Protein AF-A0A4V2QZ93-F1 (afdb_monomer_lite)

Secondary structure (DSSP, 8-state):
-PPPP-GGGGTTSEEEEEETTTTEEEEEEHHHHHHHH-S--HHHHHHHHHHHTT----TTS-GGGS--EEESS-HHHHTT--PPPPPPGGGSBGGGS-TTEEEEEE-TTT--EEEE-HHHHHHHH-TT-BHHHHHHH-B-TTS-B--EEEEEE---

Foldseek 3Di:
DPDFDWLVLLAVDKWWKAFPVVRDIDIDGSVVLCVPPNGDGPVQCLQVVCVVVVHPQHPPHDPVSHTRMDTPDDPCVSVVNDDPDPPPQQQDFLLNDDPQKWKWWADPPPRDIDTDDSVVVCVVPNRRDGNNNVQQPDADPVGDGGTDMDIDGPDD

Radius of gyration: 22.82 Å; chains: 1; bounding box: 48×34×59 Å

Sequence (156 aa):
MRMAYYPSDLIGHEIRYSCSKCQRSGSMQAADVLARYGNKPMPELRYDFAREFGCHRGHDAPFNDKCQISYDSSAEEMLGITPPAPKPDHERTLGELAQYEALFALCPQCNRRKPIDRWEIQRKIGKAATLGHVAGLMRCKCGHKGARLMVRHLSR

pLDDT: mean 82.44, std 9.27, range [36.75, 92.19]

Structure (mmCIF, N/CA/C/O backbone):
data_AF-A0A4V2QZ93-F1
#
_entry.id   AF-A0A4V2QZ93-F1
#
loop_
_atom_site.group_PDB
_atom_site.id
_atom_site.type_symbol
_atom_site.label_atom_id
_atom_site.label_alt_id
_atom_site.label_comp_id
_atom_site.label_asym_id
_atom_site.label_entity_id
_atom_site.label_seq_id
_atom_site.pdbx_PDB_ins_code
_atom_site.Cartn_x
_atom_site.Cartn_y
_atom_site.Cartn_z
_atom_site.occupancy
_atom_site.B_iso_or_equiv
_atom_site.auth_seq_id
_atom_site.auth_comp_id
_atom_site.auth_asym_id
_atom_site.auth_atom_id
_atom_site.pdbx_PDB_model_num
ATOM 1 N N . MET A 1 1 ? -5.345 3.949 -7.863 1.00 36.75 1 MET A N 1
ATOM 2 C CA . MET A 1 1 ? -4.453 3.369 -8.890 1.00 36.75 1 MET A CA 1
ATOM 3 C C . MET A 1 1 ? -3.035 3.767 -8.521 1.00 36.75 1 MET A C 1
ATOM 5 O O . MET A 1 1 ? -2.829 4.950 -8.296 1.00 36.75 1 MET A O 1
ATOM 9 N N . ARG A 1 2 ? -2.099 2.821 -8.355 1.00 51.59 2 ARG A N 1
ATOM 10 C CA . ARG A 1 2 ? -0.673 3.178 -8.237 1.00 51.59 2 ARG A CA 1
ATOM 11 C C . ARG A 1 2 ? -0.221 3.669 -9.612 1.00 51.59 2 ARG A C 1
ATOM 13 O O . ARG A 1 2 ? -0.546 3.010 -10.598 1.00 51.59 2 ARG A O 1
ATOM 20 N N . MET A 1 3 ? 0.425 4.828 -9.674 1.00 62.00 3 MET A N 1
ATOM 21 C CA . MET A 1 3 ? 0.967 5.351 -10.927 1.00 62.00 3 MET A CA 1
ATOM 22 C C . MET A 1 3 ? 2.048 4.388 -11.428 1.00 62.00 3 MET A C 1
ATOM 24 O O . MET A 1 3 ? 2.853 3.891 -10.642 1.00 62.00 3 MET A O 1
ATOM 28 N N . ALA A 1 4 ? 2.007 4.055 -12.716 1.00 76.38 4 ALA A N 1
ATOM 29 C CA . ALA A 1 4 ? 3.099 3.340 -13.358 1.00 76.38 4 ALA A CA 1
ATOM 30 C C . ALA A 1 4 ? 4.130 4.383 -13.791 1.00 76.38 4 ALA A C 1
ATOM 32 O O . ALA A 1 4 ? 3.775 5.314 -14.509 1.00 76.38 4 ALA A O 1
ATOM 33 N N . TYR A 1 5 ? 5.365 4.227 -13.326 1.00 84.50 5 TYR A N 1
ATOM 34 C CA . TYR A 1 5 ? 6.492 5.080 -13.695 1.00 84.50 5 TYR A CA 1
ATOM 35 C C . TYR A 1 5 ? 7.287 4.443 -14.827 1.00 84.50 5 TYR A C 1
ATOM 37 O O . TYR A 1 5 ? 7.354 3.211 -14.917 1.00 84.50 5 TYR A O 1
ATOM 45 N N . TYR A 1 6 ? 7.904 5.279 -15.654 1.00 89.06 6 TYR A N 1
ATOM 46 C CA . TYR A 1 6 ? 8.655 4.879 -16.836 1.00 89.06 6 TYR A CA 1
ATOM 47 C C . TYR A 1 6 ? 10.095 5.416 -16.788 1.00 89.06 6 TYR A C 1
ATOM 49 O O . TYR A 1 6 ? 10.349 6.435 -16.144 1.00 89.06 6 TYR A O 1
ATOM 57 N N . PRO A 1 7 ? 11.056 4.791 -17.495 1.00 87.88 7 PRO A N 1
ATOM 58 C CA . PRO A 1 7 ? 12.412 5.325 -17.630 1.00 87.88 7 PRO A CA 1
ATOM 59 C C . PRO A 1 7 ? 12.458 6.763 -18.152 1.00 87.88 7 PRO A C 1
ATOM 61 O O . PRO A 1 7 ? 13.313 7.531 -17.720 1.00 87.88 7 PRO A O 1
ATOM 64 N N . SER A 1 8 ? 11.529 7.151 -19.037 1.00 88.69 8 SER A N 1
ATOM 65 C CA . SER A 1 8 ? 11.407 8.534 -19.518 1.00 88.69 8 SER A CA 1
ATOM 66 C C . SER A 1 8 ? 11.143 9.547 -18.406 1.00 88.69 8 SER A C 1
ATOM 68 O O . SER A 1 8 ? 11.569 10.692 -18.521 1.00 88.69 8 SER A O 1
ATOM 70 N N . ASP A 1 9 ? 10.456 9.134 -17.340 1.00 86.94 9 ASP A N 1
ATOM 71 C CA . ASP A 1 9 ? 10.134 10.011 -16.212 1.00 86.94 9 ASP A CA 1
ATOM 72 C C . ASP A 1 9 ? 11.357 10.218 -15.314 1.00 86.94 9 ASP A C 1
ATOM 74 O O . ASP A 1 9 ? 11.460 11.225 -14.628 1.00 86.94 9 ASP A O 1
ATOM 78 N N . LEU A 1 10 ? 12.299 9.272 -15.338 1.00 85.25 10 LEU A N 1
ATOM 79 C CA . LEU A 1 10 ? 13.460 9.214 -14.451 1.00 85.25 10 LEU A CA 1
ATOM 80 C C . LEU A 1 10 ? 14.758 9.674 -15.134 1.00 85.25 10 LEU A C 1
ATOM 82 O O . LEU A 1 10 ? 15.845 9.427 -14.611 1.00 85.25 10 LEU A O 1
ATOM 86 N N . ILE A 1 11 ? 14.684 10.322 -16.300 1.00 88.38 11 ILE A N 1
ATOM 87 C CA . ILE A 1 11 ? 15.870 10.810 -17.019 1.00 88.38 11 ILE A CA 1
ATOM 88 C C . ILE A 1 11 ? 16.687 11.748 -16.122 1.00 88.38 11 ILE A C 1
ATOM 90 O O . ILE A 1 11 ? 16.166 12.695 -15.544 1.00 88.38 11 ILE A O 1
ATOM 94 N N . GLY A 1 12 ? 17.990 11.470 -16.019 1.00 84.81 12 GLY A N 1
ATOM 95 C CA . GLY A 1 12 ? 18.904 12.151 -15.096 1.00 84.81 12 GLY A CA 1
ATOM 96 C C . GLY A 1 12 ? 19.136 11.404 -13.779 1.00 84.81 12 GLY A C 1
ATOM 97 O O . GLY A 1 12 ? 20.086 11.728 -13.071 1.00 84.81 12 GLY A O 1
ATOM 98 N N . HIS A 1 13 ? 18.348 10.366 -13.485 1.00 87.38 13 HIS A N 1
ATOM 99 C CA . HIS A 1 13 ? 18.500 9.539 -12.291 1.00 87.38 13 HIS A CA 1
ATOM 100 C C . HIS A 1 13 ? 19.106 8.158 -12.595 1.00 87.38 13 HIS A C 1
ATOM 102 O O . HIS A 1 13 ? 18.956 7.600 -13.688 1.00 87.38 13 HIS A O 1
ATOM 108 N N . GLU A 1 14 ? 19.784 7.597 -11.591 1.00 90.25 14 GLU A N 1
ATOM 109 C CA . GLU A 1 14 ? 20.333 6.239 -11.615 1.00 90.25 14 GLU A CA 1
ATOM 110 C C . GLU A 1 14 ? 19.302 5.244 -11.074 1.00 90.25 14 GLU A C 1
ATOM 112 O O . GLU A 1 14 ? 18.914 5.313 -9.910 1.00 90.25 14 GLU A O 1
ATOM 117 N N . ILE A 1 15 ? 18.883 4.281 -11.891 1.00 89.62 15 ILE A N 1
ATOM 118 C CA . ILE A 1 15 ? 17.981 3.206 -11.481 1.00 89.62 15 ILE A CA 1
ATOM 119 C C . ILE A 1 15 ? 18.810 2.087 -10.856 1.00 89.62 15 ILE A C 1
ATOM 121 O O . ILE A 1 15 ? 19.530 1.374 -11.554 1.00 89.62 15 ILE A O 1
ATOM 125 N N . ARG A 1 16 ? 18.673 1.908 -9.541 1.00 89.81 16 ARG A N 1
ATOM 126 C CA . ARG A 1 16 ? 19.288 0.807 -8.791 1.00 89.81 16 ARG A CA 1
ATOM 127 C C . ARG A 1 16 ? 18.277 -0.286 -8.513 1.00 89.81 16 ARG A C 1
ATOM 129 O O . ARG A 1 16 ? 17.141 -0.008 -8.121 1.00 89.81 16 ARG A O 1
ATOM 136 N N . TYR A 1 17 ? 18.686 -1.525 -8.733 1.00 89.56 17 TYR A N 1
ATOM 137 C CA . TYR A 1 17 ? 17.819 -2.677 -8.576 1.00 89.56 17 TYR A CA 1
ATOM 138 C C . TYR A 1 17 ? 18.571 -3.876 -8.012 1.00 89.56 17 TYR A C 1
ATOM 140 O O . TYR A 1 17 ? 19.749 -4.103 -8.287 1.00 89.56 17 TYR A O 1
ATOM 148 N N . SER A 1 18 ? 17.859 -4.679 -7.234 1.00 89.25 18 SER A N 1
ATOM 149 C CA . SER A 1 18 ? 18.394 -5.823 -6.508 1.00 89.25 18 SER A CA 1
ATOM 150 C C . SER A 1 18 ? 17.387 -6.969 -6.508 1.00 89.25 18 SER A C 1
ATOM 152 O O . SER A 1 18 ? 16.180 -6.760 -6.459 1.00 89.25 18 SER A O 1
ATOM 154 N N . CYS A 1 19 ? 17.859 -8.210 -6.610 1.00 86.44 19 CYS A N 1
ATOM 155 C CA . CYS A 1 19 ? 17.015 -9.402 -6.590 1.00 86.44 19 CYS A CA 1
ATOM 156 C C . CYS A 1 19 ? 17.247 -10.197 -5.308 1.00 86.44 19 CYS A C 1
ATOM 158 O O . CYS A 1 19 ? 18.316 -10.784 -5.135 1.00 86.44 19 CYS A O 1
ATOM 160 N N . SER A 1 20 ? 16.225 -10.317 -4.461 1.00 84.19 20 SER A N 1
ATOM 161 C CA . SER A 1 20 ? 16.296 -11.096 -3.215 1.00 84.19 20 SER A CA 1
ATOM 162 C C . SER A 1 20 ? 16.581 -12.587 -3.447 1.00 84.19 20 SER A C 1
ATOM 164 O O . SER A 1 20 ? 17.279 -13.219 -2.658 1.00 84.19 20 SER A O 1
ATOM 166 N N . LYS A 1 21 ? 16.074 -13.164 -4.547 1.00 82.19 21 LYS A N 1
ATOM 167 C CA . LYS A 1 21 ? 16.257 -14.591 -4.866 1.00 82.19 21 LYS A CA 1
ATOM 168 C C . LYS A 1 21 ? 17.612 -14.920 -5.480 1.00 82.19 21 LYS A C 1
ATOM 170 O O . LYS A 1 21 ? 18.128 -16.008 -5.256 1.00 82.19 21 LYS A O 1
ATOM 175 N N . CYS A 1 22 ? 18.131 -14.039 -6.331 1.00 81.25 22 CYS A N 1
ATOM 176 C CA . CYS A 1 22 ? 19.380 -14.285 -7.054 1.00 81.25 22 CYS A CA 1
ATOM 177 C C . CYS A 1 22 ? 20.589 -13.640 -6.369 1.00 81.25 22 CYS A C 1
ATOM 179 O O . CYS A 1 22 ? 21.704 -13.891 -6.807 1.00 81.25 22 CYS A O 1
ATOM 181 N N . GLN A 1 23 ? 20.363 -12.807 -5.342 1.00 83.25 23 GLN A N 1
ATOM 182 C CA . GLN A 1 23 ? 21.386 -12.023 -4.637 1.00 83.25 23 GLN A CA 1
ATOM 183 C C . GLN A 1 23 ? 22.285 -11.221 -5.587 1.00 83.25 23 GLN A C 1
ATOM 185 O O . GLN A 1 23 ? 23.480 -11.062 -5.367 1.00 83.25 23 GLN A O 1
ATOM 190 N N . ARG A 1 24 ? 21.692 -10.727 -6.676 1.00 84.88 24 ARG A N 1
ATOM 191 C CA . ARG A 1 24 ? 22.359 -9.877 -7.663 1.00 84.88 24 ARG A CA 1
ATOM 192 C C . ARG A 1 24 ? 21.765 -8.486 -7.608 1.00 84.88 24 ARG A C 1
ATOM 194 O O . ARG A 1 24 ? 20.555 -8.343 -7.429 1.00 84.88 24 ARG A O 1
ATOM 201 N N . SER A 1 25 ? 22.615 -7.495 -7.799 1.00 88.94 25 SER A N 1
ATOM 202 C CA . SER A 1 25 ? 22.253 -6.088 -7.873 1.00 88.94 25 SER A CA 1
ATOM 203 C C . SER A 1 25 ? 22.926 -5.445 -9.073 1.00 88.94 25 SER A C 1
ATOM 205 O O . SER A 1 25 ? 23.956 -5.922 -9.551 1.00 88.94 25 SER A O 1
ATOM 207 N N . GLY A 1 26 ? 22.330 -4.370 -9.563 1.00 89.38 26 GLY A N 1
ATOM 208 C CA . GLY A 1 26 ? 22.850 -3.583 -10.666 1.00 89.38 26 GLY A CA 1
ATOM 209 C C . GLY A 1 26 ? 22.357 -2.151 -10.570 1.00 89.38 26 GLY A C 1
ATOM 210 O O . GLY A 1 26 ? 21.402 -1.846 -9.849 1.00 89.38 26 GLY A O 1
ATOM 211 N N . SER A 1 27 ? 23.021 -1.275 -11.305 1.00 90.62 27 SER A N 1
ATOM 212 C CA . SER A 1 27 ? 22.578 0.095 -11.491 1.00 90.62 27 SER A CA 1
ATOM 213 C C . SER A 1 27 ? 22.757 0.503 -12.945 1.00 90.62 27 SER A C 1
ATOM 215 O O . SER A 1 27 ? 23.632 -0.008 -13.648 1.00 90.62 27 SER A O 1
ATOM 217 N N . MET A 1 28 ? 21.868 1.365 -13.427 1.00 90.44 28 MET A N 1
ATOM 218 C CA . MET A 1 28 ? 21.924 1.886 -14.788 1.00 90.44 28 MET A CA 1
ATOM 219 C C . MET A 1 28 ? 21.258 3.257 -14.845 1.00 90.44 28 MET A C 1
ATOM 221 O O . MET A 1 28 ? 20.236 3.478 -14.195 1.00 90.44 28 MET A O 1
ATOM 225 N N . GLN A 1 29 ? 21.797 4.175 -15.647 1.00 91.94 29 GLN A N 1
ATOM 226 C CA . GLN A 1 29 ? 21.146 5.463 -15.874 1.00 91.94 29 GLN A CA 1
ATOM 227 C C . GLN A 1 29 ? 19.810 5.257 -16.588 1.00 91.94 29 GLN A C 1
ATOM 229 O O . GLN A 1 29 ? 19.714 4.464 -17.525 1.00 91.94 29 GLN A O 1
ATOM 234 N N . ALA A 1 30 ? 18.778 6.006 -16.197 1.00 90.19 30 ALA A N 1
ATOM 235 C CA . ALA A 1 30 ? 17.456 5.885 -16.813 1.00 90.19 30 ALA A CA 1
ATOM 236 C C . ALA A 1 30 ? 17.475 6.117 -18.336 1.00 90.19 30 ALA A C 1
ATOM 238 O O . ALA A 1 30 ? 16.732 5.464 -19.068 1.00 90.19 30 ALA A O 1
ATOM 239 N N . ALA A 1 31 ? 18.369 6.985 -18.825 1.00 91.31 31 ALA A N 1
ATOM 240 C CA . ALA A 1 31 ? 18.574 7.208 -20.256 1.00 91.31 31 ALA A CA 1
ATOM 241 C C . ALA A 1 31 ? 19.080 5.948 -20.981 1.00 91.31 31 ALA A C 1
ATOM 243 O O . ALA A 1 31 ? 18.596 5.626 -22.065 1.00 91.31 31 ALA A O 1
ATOM 244 N N . ASP A 1 32 ? 19.990 5.196 -20.358 1.00 92.19 32 ASP A N 1
ATOM 245 C CA . ASP A 1 32 ? 20.503 3.942 -20.912 1.00 92.19 32 ASP A CA 1
ATOM 246 C C . ASP A 1 32 ? 19.442 2.840 -20.860 1.00 92.19 32 ASP A C 1
ATOM 248 O O . ASP A 1 32 ? 19.296 2.075 -21.813 1.00 92.19 32 ASP A O 1
ATOM 252 N N . VAL A 1 33 ? 18.655 2.785 -19.778 1.00 90.88 33 VAL A N 1
ATOM 253 C CA . VAL A 1 33 ? 17.518 1.860 -19.662 1.00 90.88 33 VAL A CA 1
ATOM 254 C C . VAL A 1 33 ? 16.502 2.129 -20.771 1.00 90.88 33 VAL A C 1
ATOM 256 O O . VAL A 1 33 ? 16.069 1.192 -21.442 1.00 90.88 33 VAL A O 1
ATOM 259 N N . LEU A 1 34 ? 16.169 3.400 -21.009 1.00 91.69 34 LEU A N 1
ATOM 260 C CA . LEU A 1 34 ? 15.265 3.814 -22.078 1.00 91.69 34 LEU A CA 1
ATOM 261 C C . LEU A 1 34 ? 15.810 3.427 -23.459 1.00 91.69 34 LEU A C 1
ATOM 263 O O . LEU A 1 34 ? 15.068 2.881 -24.274 1.00 91.69 34 LEU A O 1
ATOM 267 N N . ALA A 1 35 ? 17.097 3.670 -23.716 1.00 91.50 35 ALA A N 1
ATOM 268 C CA . ALA A 1 35 ? 17.727 3.347 -24.994 1.00 91.50 35 ALA A CA 1
ATOM 269 C C . ALA A 1 35 ? 17.806 1.832 -25.254 1.00 91.50 35 ALA A C 1
ATOM 271 O O . ALA A 1 35 ? 17.609 1.392 -26.385 1.00 91.50 35 ALA A O 1
ATOM 272 N N . ARG A 1 36 ? 18.083 1.026 -24.220 1.00 91.88 36 ARG A N 1
ATOM 273 C CA . ARG A 1 36 ? 18.259 -0.432 -24.346 1.00 91.88 36 ARG A CA 1
ATOM 274 C C . ARG A 1 36 ? 16.946 -1.205 -24.351 1.00 91.88 36 ARG A C 1
ATOM 276 O O . ARG A 1 36 ? 16.803 -2.157 -25.114 1.00 91.88 36 ARG A O 1
ATOM 283 N N . TYR A 1 37 ? 16.012 -0.834 -23.479 1.00 89.50 37 TYR A N 1
ATOM 284 C CA . TYR A 1 37 ? 14.816 -1.630 -23.189 1.00 89.50 37 TYR A CA 1
ATOM 285 C C . TYR A 1 37 ? 13.509 -0.940 -23.602 1.00 89.50 37 TYR A C 1
ATOM 287 O O . TYR A 1 37 ? 12.445 -1.566 -23.563 1.00 89.50 37 TYR A O 1
ATOM 295 N N . GLY A 1 38 ? 13.581 0.314 -24.052 1.00 90.62 38 GLY A N 1
ATOM 296 C CA . GLY A 1 38 ? 12.427 1.120 -24.428 1.00 90.62 38 GLY A CA 1
ATOM 297 C C . GLY A 1 38 ? 11.681 1.688 -23.221 1.00 90.62 38 GLY A C 1
ATOM 298 O O . GLY A 1 38 ? 12.054 1.489 -22.064 1.00 90.62 38 GLY A O 1
ATOM 299 N N . ASN A 1 39 ? 10.591 2.406 -23.493 1.00 89.88 39 ASN A N 1
ATOM 300 C CA . ASN A 1 39 ? 9.815 3.088 -22.457 1.00 89.88 39 ASN A CA 1
ATOM 301 C C . ASN A 1 39 ? 8.745 2.180 -21.834 1.00 89.88 39 ASN A C 1
ATOM 303 O O . ASN A 1 39 ? 7.550 2.468 -21.891 1.00 89.88 39 ASN A O 1
ATOM 307 N N . LYS A 1 40 ? 9.168 1.038 -21.292 1.00 89.31 40 LYS A N 1
ATOM 308 C CA . LYS A 1 40 ? 8.278 0.103 -20.592 1.00 89.31 40 LYS A CA 1
ATOM 309 C C . LYS A 1 40 ? 8.023 0.574 -19.158 1.00 89.31 40 LYS A C 1
ATOM 311 O O . LYS A 1 40 ? 8.890 1.232 -18.580 1.00 89.31 40 LYS A O 1
ATOM 316 N N . PRO A 1 41 ? 6.881 0.222 -18.546 1.00 88.62 41 PRO A N 1
ATOM 317 C CA . PRO A 1 41 ? 6.651 0.548 -17.147 1.00 88.62 41 PRO A CA 1
ATOM 318 C C . PRO A 1 41 ? 7.678 -0.179 -16.266 1.00 88.62 41 PRO A C 1
ATOM 320 O O . PRO A 1 41 ? 7.990 -1.352 -16.485 1.00 88.62 41 PRO A O 1
ATOM 323 N N . MET A 1 42 ? 8.179 0.504 -15.236 1.00 86.19 42 MET A N 1
ATOM 324 C CA . MET A 1 42 ? 9.210 -0.008 -14.324 1.00 86.19 42 MET A CA 1
ATOM 325 C C . MET A 1 42 ? 8.928 -1.440 -13.818 1.00 86.19 42 MET A C 1
ATOM 327 O O . MET A 1 42 ? 9.813 -2.283 -13.923 1.00 86.19 42 MET A O 1
ATOM 331 N N . PRO A 1 43 ? 7.705 -1.817 -13.381 1.00 85.50 43 PRO A N 1
ATOM 332 C CA . PRO A 1 43 ? 7.416 -3.193 -12.964 1.00 85.50 43 PRO A CA 1
ATOM 333 C C . PRO A 1 43 ? 7.669 -4.285 -14.017 1.00 85.50 43 PRO A C 1
ATOM 335 O O . PRO A 1 43 ? 7.862 -5.441 -13.640 1.00 85.50 43 PRO A O 1
ATOM 338 N N . GLU A 1 44 ? 7.648 -3.960 -15.311 1.00 86.81 44 GLU A N 1
ATOM 339 C CA . GLU A 1 44 ? 7.930 -4.908 -16.397 1.00 86.81 44 GLU A CA 1
ATOM 340 C C . GLU A 1 44 ? 9.430 -5.022 -16.691 1.00 86.81 44 GLU A C 1
ATOM 342 O O . GLU A 1 44 ? 9.920 -6.125 -16.946 1.00 86.81 44 GLU A O 1
ATOM 347 N N . LEU A 1 45 ? 10.184 -3.924 -16.556 1.00 88.38 45 LEU A N 1
ATOM 348 C CA . LEU A 1 45 ? 11.636 -3.889 -16.794 1.00 88.38 45 LEU A CA 1
ATOM 349 C C . LEU A 1 45 ? 12.423 -4.843 -15.895 1.00 88.38 45 LEU A C 1
ATOM 351 O O . LEU A 1 45 ? 13.500 -5.307 -16.264 1.00 88.38 45 LEU A O 1
ATOM 355 N N . ARG A 1 46 ? 11.864 -5.220 -14.741 1.00 86.88 46 ARG A N 1
ATOM 356 C CA . ARG A 1 46 ? 12.445 -6.234 -13.853 1.00 86.88 46 ARG A CA 1
ATOM 357 C C . ARG A 1 46 ? 12.769 -7.552 -14.567 1.00 86.88 46 ARG A C 1
ATOM 359 O O . ARG A 1 46 ? 13.669 -8.261 -14.134 1.00 86.88 46 ARG A O 1
ATOM 366 N N . TYR A 1 47 ? 12.034 -7.916 -15.620 1.00 87.19 47 TYR A N 1
ATOM 367 C CA . TYR A 1 47 ? 12.297 -9.140 -16.378 1.00 87.19 47 TYR A CA 1
ATOM 368 C C . TYR A 1 47 ? 13.441 -8.964 -17.377 1.00 87.19 47 TYR A C 1
ATOM 370 O O . TYR A 1 47 ? 14.227 -9.891 -17.559 1.00 87.19 47 TYR A O 1
ATOM 378 N N . ASP A 1 48 ? 13.572 -7.779 -17.973 1.00 88.81 48 ASP A N 1
ATOM 379 C CA . ASP A 1 48 ? 14.695 -7.444 -18.846 1.00 88.81 48 ASP A CA 1
ATOM 380 C C . ASP A 1 48 ? 16.006 -7.411 -18.036 1.00 88.81 48 ASP A C 1
ATOM 382 O O . ASP A 1 48 ? 16.966 -8.098 -18.386 1.00 88.81 48 ASP A O 1
ATOM 386 N N . PHE A 1 49 ? 16.002 -6.767 -16.862 1.00 88.12 49 PHE A N 1
ATOM 387 C CA . PHE A 1 49 ? 17.133 -6.793 -15.923 1.00 88.12 49 PHE A CA 1
ATOM 388 C C . PHE A 1 49 ? 17.449 -8.203 -15.407 1.00 88.12 49 PHE A C 1
ATOM 390 O O . PHE A 1 49 ? 18.611 -8.584 -15.263 1.00 88.12 49 PHE A O 1
ATOM 397 N N . ALA A 1 50 ? 16.425 -9.024 -15.153 1.00 85.31 50 ALA A N 1
ATOM 398 C CA . ALA A 1 50 ? 16.631 -10.415 -14.757 1.00 85.31 50 ALA A CA 1
ATOM 399 C C . ALA A 1 50 ? 17.400 -11.197 -15.835 1.00 85.31 50 ALA A C 1
ATOM 401 O O . ALA A 1 50 ? 18.295 -11.974 -15.498 1.00 85.31 50 ALA A O 1
ATOM 402 N N . ARG A 1 51 ? 17.084 -10.975 -17.118 1.00 84.00 51 ARG A N 1
ATOM 403 C CA . ARG A 1 51 ? 17.763 -11.635 -18.242 1.00 84.00 51 ARG A CA 1
ATOM 404 C C . ARG A 1 51 ? 19.229 -11.231 -18.358 1.00 84.00 51 ARG A C 1
ATOM 406 O O . ARG A 1 51 ? 20.041 -12.096 -18.665 1.00 84.00 51 ARG A O 1
ATOM 413 N N . GLU A 1 52 ? 19.574 -9.980 -18.063 1.00 82.44 52 GLU A N 1
ATOM 414 C CA . GLU A 1 52 ? 20.967 -9.503 -18.048 1.00 82.44 52 GLU A CA 1
ATOM 415 C C . GLU A 1 52 ? 21.813 -10.264 -17.013 1.00 82.44 52 GLU A C 1
ATOM 417 O O . GLU A 1 52 ? 22.953 -10.645 -17.267 1.00 82.44 52 GLU A O 1
ATOM 422 N N . PHE A 1 53 ? 21.209 -10.628 -15.882 1.00 79.75 53 PHE A N 1
ATOM 423 C CA . PHE A 1 53 ? 21.833 -11.504 -14.893 1.00 79.75 53 PHE A CA 1
ATOM 424 C C . PHE A 1 53 ? 21.777 -13.005 -15.231 1.00 79.75 53 PHE A C 1
ATOM 426 O O . PHE A 1 53 ? 22.189 -13.826 -14.410 1.00 79.75 53 PHE A O 1
ATOM 433 N N . GLY A 1 54 ? 21.246 -13.402 -16.387 1.00 76.94 54 GLY A N 1
ATOM 434 C CA . GLY A 1 54 ? 21.040 -14.811 -16.733 1.00 76.94 54 GLY A CA 1
ATOM 435 C C . GLY A 1 54 ? 19.948 -15.494 -15.900 1.00 76.94 54 GLY A C 1
ATOM 436 O O . GLY A 1 54 ? 19.936 -16.713 -15.759 1.00 76.94 54 GLY A O 1
ATOM 437 N N . CYS A 1 55 ? 19.029 -14.730 -15.306 1.00 81.00 55 CYS A N 1
ATOM 438 C CA . CYS A 1 55 ? 17.905 -15.287 -14.568 1.00 81.00 55 CYS A CA 1
ATOM 439 C C . CYS A 1 55 ? 16.787 -15.694 -15.538 1.00 81.00 55 CYS A C 1
ATOM 441 O O . CYS A 1 55 ? 16.206 -14.859 -16.227 1.00 81.00 55 CYS A O 1
ATOM 443 N N . HIS A 1 56 ? 16.428 -16.978 -15.538 1.00 72.00 56 HIS A N 1
ATOM 444 C CA . HIS A 1 56 ? 15.352 -17.522 -16.378 1.00 72.00 56 HIS A CA 1
ATOM 445 C C . HIS A 1 56 ? 13.939 -17.302 -15.802 1.00 72.00 56 HIS A C 1
ATOM 447 O O . HIS A 1 56 ? 12.951 -17.734 -16.391 1.00 72.00 56 HIS A O 1
ATOM 453 N N . ARG A 1 57 ? 13.819 -16.632 -14.646 1.00 74.25 57 ARG A N 1
ATOM 454 C CA . ARG A 1 57 ? 12.543 -16.369 -13.957 1.00 74.25 57 ARG A CA 1
ATOM 455 C C . ARG A 1 57 ? 11.790 -15.206 -14.611 1.00 74.25 57 ARG A C 1
ATOM 457 O O . ARG A 1 57 ? 11.709 -14.110 -14.060 1.00 74.25 57 ARG A O 1
ATOM 464 N N . GLY A 1 58 ? 11.289 -15.451 -15.815 1.00 70.94 58 GLY A N 1
ATOM 465 C CA . GLY A 1 58 ? 10.587 -14.476 -16.645 1.00 70.94 58 GLY A CA 1
ATOM 466 C C . GLY A 1 58 ? 9.118 -14.260 -16.273 1.00 70.94 58 GLY A C 1
ATOM 467 O O . GLY A 1 58 ? 8.643 -14.649 -15.203 1.00 70.94 58 GLY A O 1
ATOM 468 N N . HIS A 1 59 ? 8.397 -13.629 -17.198 1.00 70.25 59 HIS A N 1
ATOM 469 C CA . HIS A 1 59 ? 6.964 -13.355 -17.097 1.00 70.25 59 HIS A CA 1
ATOM 470 C C . HIS A 1 59 ? 6.129 -14.635 -16.902 1.00 70.25 59 HIS A C 1
ATOM 472 O O . HIS A 1 59 ? 5.205 -14.653 -16.080 1.00 70.25 59 HIS A O 1
ATOM 478 N N . ASP A 1 60 ? 6.534 -15.710 -17.584 1.00 74.38 60 ASP A N 1
ATOM 479 C CA . ASP A 1 60 ? 5.808 -16.983 -17.663 1.00 74.38 60 ASP A CA 1
ATOM 480 C C . ASP A 1 60 ? 6.185 -17.975 -16.552 1.00 74.38 60 ASP A C 1
ATOM 482 O O . ASP A 1 60 ? 5.662 -19.087 -16.494 1.00 74.38 60 ASP A O 1
ATOM 486 N N . ALA A 1 61 ? 7.082 -17.583 -15.641 1.00 74.62 61 ALA A N 1
ATOM 487 C CA . ALA A 1 61 ? 7.415 -18.407 -14.489 1.00 74.62 61 ALA A CA 1
ATOM 488 C C . ALA A 1 61 ? 6.189 -18.576 -13.561 1.00 74.62 61 ALA A C 1
ATOM 490 O O . ALA A 1 61 ? 5.390 -17.635 -13.416 1.00 74.62 61 ALA A O 1
ATOM 491 N N . PRO A 1 62 ? 6.053 -19.734 -12.876 1.00 77.81 62 PRO A N 1
ATOM 492 C CA . PRO A 1 62 ? 5.037 -19.935 -11.846 1.00 77.81 62 PRO A CA 1
ATOM 493 C C . PRO A 1 62 ? 5.030 -18.782 -10.844 1.00 77.81 62 PRO A C 1
ATOM 495 O O . PRO A 1 62 ? 6.075 -18.199 -10.566 1.00 77.81 62 PRO A O 1
ATOM 498 N N . PHE A 1 63 ? 3.871 -18.455 -10.265 1.00 73.62 63 PHE A N 1
ATOM 499 C CA . PHE A 1 63 ? 3.717 -17.272 -9.404 1.00 73.62 63 PHE A CA 1
ATOM 500 C C . PHE A 1 63 ? 4.793 -17.174 -8.306 1.00 73.62 63 PHE A C 1
ATOM 502 O O . PHE A 1 63 ? 5.392 -16.115 -8.119 1.00 73.62 63 PHE A O 1
ATOM 509 N N . ASN A 1 64 ? 5.099 -18.298 -7.652 1.00 75.25 64 ASN A N 1
ATOM 510 C CA . ASN A 1 64 ? 6.114 -18.384 -6.599 1.00 75.25 64 ASN A CA 1
ATOM 511 C C . ASN A 1 64 ? 7.555 -18.259 -7.116 1.00 75.25 64 ASN A C 1
ATOM 513 O O . ASN A 1 64 ? 8.453 -17.953 -6.333 1.00 75.25 64 ASN A O 1
ATOM 517 N N . ASP A 1 65 ? 7.779 -18.459 -8.412 1.00 78.94 65 ASP A N 1
ATOM 518 C CA . ASP A 1 65 ? 9.080 -18.441 -9.082 1.00 78.94 65 ASP A CA 1
ATOM 519 C C . ASP A 1 65 ? 9.286 -17.253 -10.014 1.00 78.94 65 ASP A C 1
ATOM 521 O O . ASP A 1 65 ? 10.284 -17.202 -10.728 1.00 78.94 65 ASP A O 1
ATOM 525 N N . LYS A 1 66 ? 8.413 -16.246 -9.959 1.00 81.19 66 LYS A N 1
ATOM 526 C CA . LYS A 1 66 ? 8.644 -14.977 -10.651 1.00 81.19 66 LYS A CA 1
ATOM 527 C C . LYS A 1 66 ? 9.877 -14.259 -10.099 1.00 81.19 66 LYS A C 1
ATOM 529 O O . LYS A 1 66 ? 10.227 -14.385 -8.921 1.00 81.19 66 LYS A O 1
ATOM 534 N N . CYS A 1 67 ? 10.534 -13.484 -10.963 1.00 81.94 67 CYS A N 1
ATOM 535 C CA . CYS A 1 67 ? 11.621 -12.601 -10.559 1.00 81.94 67 CYS A CA 1
ATOM 536 C C . CYS A 1 67 ? 11.175 -11.668 -9.419 1.00 81.94 67 CYS A C 1
ATOM 538 O O . CYS A 1 67 ? 10.124 -11.030 -9.502 1.00 81.94 67 CYS A O 1
ATOM 540 N N . GLN A 1 68 ? 12.001 -11.582 -8.374 1.00 84.50 68 GLN A N 1
ATOM 541 C CA . GLN A 1 68 ? 11.810 -10.696 -7.223 1.00 84.50 68 GLN A CA 1
ATOM 542 C C . GLN A 1 68 ? 12.817 -9.540 -7.249 1.00 84.50 68 GLN A C 1
ATOM 544 O O . GLN A 1 68 ? 13.395 -9.195 -6.223 1.00 84.50 68 GLN A O 1
ATOM 549 N N . ILE A 1 69 ? 13.067 -8.978 -8.435 1.00 87.12 69 ILE A N 1
ATOM 550 C CA . ILE A 1 69 ? 13.792 -7.713 -8.529 1.00 87.12 69 ILE A CA 1
ATOM 551 C C . ILE A 1 69 ? 12.938 -6.611 -7.896 1.00 87.12 69 ILE A C 1
ATOM 553 O O . ILE A 1 69 ? 11.769 -6.430 -8.251 1.00 87.12 69 ILE A O 1
ATOM 557 N N . SER A 1 70 ? 13.553 -5.906 -6.958 1.00 86.62 70 SER A N 1
ATOM 558 C CA . SER A 1 70 ? 13.099 -4.676 -6.327 1.00 86.62 70 SER A CA 1
ATOM 559 C C . SER A 1 70 ? 13.992 -3.519 -6.758 1.00 86.62 70 SER A C 1
ATOM 561 O O . SER A 1 70 ? 15.163 -3.719 -7.075 1.00 86.62 70 SER A O 1
ATOM 563 N N . TYR A 1 71 ? 13.432 -2.314 -6.755 1.00 87.81 71 TYR A N 1
ATOM 564 C CA . TYR A 1 71 ? 14.185 -1.074 -6.916 1.00 87.81 71 TYR A CA 1
ATOM 565 C C . TYR A 1 71 ? 14.571 -0.555 -5.536 1.00 87.81 71 TYR A C 1
ATOM 567 O O . TYR A 1 71 ? 13.757 -0.640 -4.615 1.00 87.81 71 TYR A O 1
ATOM 575 N N . ASP A 1 72 ? 15.793 -0.047 -5.396 1.00 82.00 72 ASP A N 1
ATOM 576 C CA . ASP A 1 72 ? 16.298 0.399 -4.091 1.00 82.00 72 ASP A CA 1
ATOM 577 C C . ASP A 1 72 ? 15.595 1.682 -3.614 1.00 82.00 72 ASP A C 1
ATOM 579 O O . ASP A 1 72 ? 15.425 1.880 -2.414 1.00 82.00 72 ASP A O 1
ATOM 583 N N . SER A 1 73 ? 15.122 2.506 -4.554 1.00 77.81 73 SER A N 1
ATOM 584 C CA . SER A 1 73 ? 14.304 3.693 -4.295 1.00 77.81 73 SER A CA 1
ATOM 585 C C . SER A 1 73 ? 13.011 3.631 -5.101 1.00 77.81 73 SER A C 1
ATOM 587 O O . SER A 1 73 ? 12.972 3.105 -6.218 1.00 77.81 73 SER A O 1
ATOM 589 N N . SER A 1 74 ? 11.938 4.178 -4.531 1.00 74.12 74 SER A N 1
ATOM 590 C CA . SER A 1 74 ? 10.691 4.376 -5.278 1.00 74.12 74 SER A CA 1
ATOM 591 C C . SER A 1 74 ? 10.868 5.477 -6.327 1.00 74.12 74 SER A C 1
ATOM 593 O O . SER A 1 74 ? 11.667 6.393 -6.138 1.00 74.12 74 SER A O 1
ATOM 595 N N . ALA A 1 75 ? 10.126 5.416 -7.432 1.00 75.69 75 ALA A N 1
ATOM 596 C CA . ALA A 1 75 ? 10.182 6.473 -8.441 1.00 75.69 75 ALA A CA 1
ATOM 597 C C . ALA A 1 75 ? 9.725 7.821 -7.856 1.00 75.69 75 ALA A C 1
ATOM 599 O O . ALA A 1 75 ? 10.280 8.860 -8.192 1.00 75.69 75 ALA A O 1
ATOM 600 N N . GLU A 1 76 ? 8.775 7.794 -6.920 1.00 75.38 76 GLU A N 1
ATOM 601 C CA . GLU A 1 76 ? 8.366 8.941 -6.115 1.00 75.38 76 GLU A CA 1
ATOM 602 C C . GLU A 1 76 ? 9.554 9.583 -5.390 1.00 75.38 76 GLU A C 1
ATOM 604 O O . GLU A 1 76 ? 9.768 10.786 -5.498 1.00 75.38 76 GLU A O 1
ATOM 609 N N . GLU A 1 77 ? 10.363 8.779 -4.703 1.00 76.56 77 GLU A N 1
ATOM 610 C CA . GLU A 1 77 ? 11.551 9.243 -3.984 1.00 76.56 77 GLU A CA 1
ATOM 611 C C . GLU A 1 77 ? 12.612 9.815 -4.931 1.00 76.56 77 GLU A C 1
ATOM 613 O O . GLU A 1 77 ? 13.159 10.882 -4.661 1.00 76.56 77 GLU A O 1
ATOM 618 N N . MET A 1 78 ? 12.853 9.159 -6.072 1.00 75.94 78 MET A N 1
ATOM 619 C CA . MET A 1 78 ? 13.794 9.644 -7.090 1.00 75.94 78 MET A CA 1
ATOM 620 C C . MET A 1 78 ? 13.372 11.009 -7.645 1.00 75.94 78 MET A C 1
ATOM 622 O O . MET A 1 78 ? 14.214 11.878 -7.848 1.00 75.94 78 MET A O 1
ATOM 626 N N . LEU A 1 79 ? 12.067 11.211 -7.831 1.00 80.19 79 LEU A N 1
ATOM 627 C CA . LEU A 1 79 ? 11.476 12.456 -8.322 1.00 80.19 79 LEU A CA 1
ATOM 628 C C . LEU A 1 79 ? 11.273 13.515 -7.227 1.00 80.19 79 LEU A C 1
ATOM 630 O O . LEU A 1 79 ? 10.722 14.581 -7.504 1.00 80.19 79 LEU A O 1
ATOM 634 N N . GLY A 1 80 ? 11.668 13.240 -5.980 1.00 77.12 80 GLY A N 1
ATOM 635 C CA . GLY A 1 80 ? 11.439 14.146 -4.851 1.00 77.12 80 GLY A CA 1
ATOM 636 C C . GLY A 1 80 ? 9.958 14.327 -4.491 1.00 77.12 80 GLY A C 1
ATOM 637 O O . GLY A 1 80 ? 9.593 15.289 -3.814 1.00 77.12 80 GLY A O 1
ATOM 638 N N . ILE A 1 81 ? 9.089 13.417 -4.935 1.00 76.88 81 ILE A N 1
ATOM 639 C CA . ILE A 1 81 ? 7.683 13.368 -4.546 1.00 76.88 81 ILE A CA 1
ATOM 640 C C . ILE A 1 81 ? 7.628 12.740 -3.158 1.00 76.88 81 ILE A C 1
ATOM 642 O O . ILE A 1 81 ? 7.636 11.522 -3.005 1.00 76.88 81 ILE A O 1
ATOM 646 N N . THR A 1 82 ? 7.549 13.572 -2.126 1.00 62.91 82 THR A N 1
ATOM 647 C CA . THR A 1 82 ? 7.292 13.096 -0.767 1.00 62.91 82 THR A CA 1
ATOM 648 C C . THR A 1 82 ? 5.814 12.708 -0.664 1.00 62.91 82 THR A C 1
ATOM 650 O O . THR A 1 82 ? 4.965 13.608 -0.659 1.00 62.91 82 THR A O 1
ATOM 653 N N . PRO A 1 83 ? 5.445 11.410 -0.587 1.00 62.97 83 PRO A N 1
ATOM 654 C CA . PRO A 1 83 ? 4.067 11.059 -0.283 1.00 62.97 83 PRO A CA 1
ATOM 655 C C . PRO A 1 83 ? 3.707 11.680 1.073 1.00 62.97 83 PRO A C 1
ATOM 657 O O . PRO A 1 83 ? 4.532 11.643 1.994 1.00 62.97 83 PRO A O 1
ATOM 660 N N . PRO A 1 84 ? 2.508 12.272 1.228 1.00 61.03 84 PRO A N 1
ATOM 661 C CA . PRO A 1 84 ? 2.097 12.794 2.521 1.00 61.03 84 PRO A CA 1
ATOM 662 C C . PRO A 1 84 ? 2.201 11.662 3.541 1.00 61.03 84 PRO A C 1
ATOM 664 O O . PRO A 1 84 ? 1.739 10.546 3.277 1.00 61.03 84 PRO A O 1
ATOM 667 N N . ALA A 1 85 ? 2.837 11.942 4.681 1.00 64.44 85 ALA A N 1
ATOM 668 C CA . ALA A 1 85 ? 2.953 10.962 5.749 1.00 64.44 85 ALA A CA 1
ATOM 669 C C . ALA A 1 85 ? 1.555 10.386 6.039 1.00 64.44 85 ALA A C 1
ATOM 671 O O . ALA A 1 85 ? 0.585 11.155 6.096 1.00 64.44 85 ALA A O 1
ATOM 672 N N . PRO A 1 86 ? 1.412 9.054 6.167 1.00 65.12 86 PRO A N 1
ATOM 673 C CA . PRO A 1 86 ? 0.117 8.466 6.461 1.00 65.12 86 PRO A CA 1
ATOM 674 C C . PRO A 1 86 ? -0.422 9.117 7.734 1.00 65.12 86 PRO A C 1
ATOM 676 O O . PRO A 1 86 ? 0.256 9.121 8.764 1.00 65.12 86 PRO A O 1
ATOM 679 N N . LYS A 1 87 ? -1.625 9.701 7.643 1.00 68.62 87 LYS A N 1
ATOM 680 C CA . LYS A 1 87 ? -2.279 10.320 8.799 1.00 68.62 87 LYS A CA 1
ATOM 681 C C . LYS A 1 87 ? -2.302 9.303 9.940 1.00 68.62 87 LYS A C 1
ATOM 683 O O . LYS A 1 87 ? -2.637 8.137 9.694 1.00 68.62 87 LYS A O 1
ATOM 688 N N . PRO A 1 88 ? -1.979 9.708 11.174 1.00 71.19 88 PRO A N 1
ATOM 689 C CA . PRO A 1 88 ? -2.071 8.799 12.299 1.00 71.19 88 PRO A CA 1
ATOM 690 C C . PRO A 1 88 ? -3.521 8.314 12.442 1.00 71.19 88 PRO A C 1
ATOM 692 O O . PRO A 1 88 ? -4.465 9.062 12.191 1.00 71.19 88 PRO A O 1
ATOM 695 N N . ASP A 1 89 ? -3.715 7.055 12.849 1.00 71.31 89 ASP A N 1
ATOM 696 C CA . ASP A 1 89 ? -5.029 6.389 12.805 1.00 71.31 89 ASP A CA 1
ATOM 697 C C . ASP A 1 89 ? -6.166 7.201 13.448 1.00 71.31 89 ASP A C 1
ATOM 699 O O . ASP A 1 89 ? -7.299 7.152 12.986 1.00 71.31 89 ASP A O 1
ATOM 703 N N . HIS A 1 90 ? -5.885 7.983 14.491 1.00 72.38 90 HIS A N 1
ATOM 704 C CA . HIS A 1 90 ? -6.891 8.789 15.187 1.00 72.38 90 HIS A CA 1
ATOM 705 C C . HIS A 1 90 ? -7.451 9.959 14.356 1.00 72.38 90 HIS A C 1
ATOM 707 O O . HIS A 1 90 ? -8.580 10.383 14.610 1.00 72.38 90 HIS A O 1
ATOM 713 N N . GLU A 1 91 ? -6.701 10.452 13.369 1.00 76.88 91 GLU A N 1
ATOM 714 C CA . GLU A 1 91 ? -7.123 11.513 12.444 1.00 76.88 91 GLU A CA 1
ATOM 715 C C . GLU A 1 91 ? -7.885 10.968 11.235 1.00 76.88 91 GLU A C 1
ATOM 717 O O . GLU A 1 91 ? -8.593 11.718 10.562 1.00 76.88 91 GLU A O 1
ATOM 722 N N . ARG A 1 92 ? -7.781 9.660 10.969 1.00 81.50 92 ARG A N 1
ATOM 723 C CA . ARG A 1 92 ? -8.554 9.018 9.906 1.00 81.50 92 ARG A CA 1
ATOM 724 C C . ARG A 1 92 ? -10.039 9.092 10.242 1.00 81.50 92 ARG A C 1
ATOM 726 O O . ARG A 1 92 ? -10.467 8.855 11.373 1.00 81.50 92 ARG A O 1
ATOM 733 N N . THR A 1 93 ? -10.844 9.399 9.242 1.00 84.44 93 THR A N 1
ATOM 734 C CA . THR A 1 93 ? -12.301 9.333 9.319 1.00 84.44 93 THR A CA 1
ATOM 735 C C . THR A 1 93 ? -12.786 7.907 9.107 1.00 84.44 93 THR A C 1
ATOM 737 O O . THR A 1 93 ? -12.126 7.083 8.469 1.00 84.44 93 THR A O 1
ATOM 740 N N . LEU A 1 94 ? -13.990 7.602 9.594 1.00 82.44 94 LEU A N 1
ATOM 741 C CA . LEU A 1 94 ? -14.622 6.315 9.307 1.00 82.44 94 LEU A CA 1
ATOM 742 C C . LEU A 1 94 ? -14.796 6.078 7.799 1.00 82.44 94 LEU A C 1
ATOM 744 O O . LEU A 1 94 ? -14.825 4.923 7.378 1.00 82.44 94 LEU A O 1
ATOM 748 N N . GLY A 1 95 ? -14.959 7.139 7.000 1.00 79.00 95 GLY A N 1
ATOM 749 C CA . GLY A 1 95 ? -15.092 7.074 5.543 1.00 79.00 95 GLY A CA 1
ATOM 750 C C . GLY A 1 95 ? -13.796 6.744 4.795 1.00 79.00 95 GLY A C 1
ATOM 751 O O . GLY A 1 95 ? -13.864 6.107 3.749 1.00 79.00 95 GLY A O 1
ATOM 752 N N . GLU A 1 96 ? -12.634 7.111 5.343 1.00 82.44 96 GLU A N 1
ATOM 753 C CA . GLU A 1 96 ? -11.301 6.816 4.780 1.00 82.44 96 GLU A CA 1
ATOM 754 C C . GLU A 1 96 ? -10.838 5.367 5.040 1.00 82.44 96 GLU A C 1
ATOM 756 O O . GLU A 1 96 ? -9.766 4.959 4.587 1.00 82.44 96 GLU A O 1
ATOM 761 N N . LEU A 1 97 ? -11.612 4.574 5.787 1.00 80.62 97 LEU A N 1
ATOM 762 C CA . LEU A 1 97 ? -11.319 3.159 6.001 1.00 80.62 97 LEU A CA 1
ATOM 763 C C . LEU A 1 97 ? -11.690 2.340 4.756 1.00 80.62 97 LEU A C 1
ATOM 765 O O . LEU A 1 97 ? -12.809 2.424 4.238 1.00 80.62 97 LEU A O 1
ATOM 769 N N . ALA A 1 98 ? -10.789 1.474 4.306 1.00 78.06 98 ALA A N 1
ATOM 770 C CA . ALA A 1 98 ? -11.056 0.526 3.234 1.00 78.06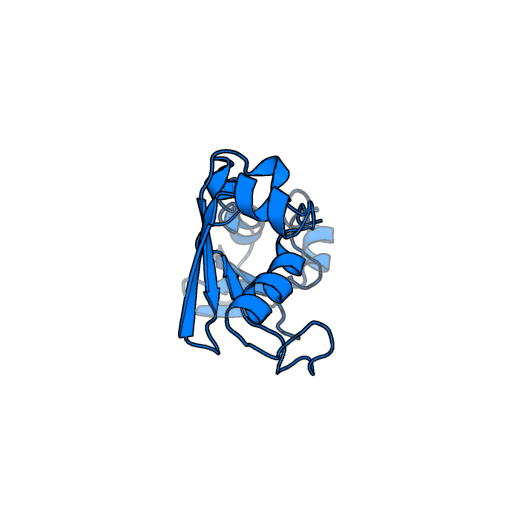 98 ALA A CA 1
ATOM 771 C C . ALA A 1 98 ? -12.001 -0.594 3.706 1.00 78.06 98 ALA A C 1
ATOM 773 O O . ALA A 1 98 ? -12.090 -0.902 4.892 1.00 78.06 98 ALA A O 1
ATOM 774 N N . GLN A 1 99 ? -12.736 -1.222 2.782 1.00 76.88 99 GLN A N 1
ATOM 775 C CA . GLN A 1 99 ? -13.740 -2.244 3.132 1.00 76.88 99 GLN A CA 1
ATOM 776 C C . GLN A 1 99 ? -13.142 -3.485 3.817 1.00 76.88 99 GLN A C 1
ATOM 778 O O . GLN A 1 99 ? -13.818 -4.135 4.605 1.00 76.88 99 GLN A O 1
ATOM 783 N N . TYR A 1 100 ? -11.878 -3.794 3.531 1.00 77.06 100 TYR A N 1
ATOM 784 C CA . TYR A 1 100 ? -11.132 -4.921 4.097 1.00 77.06 100 TYR A CA 1
ATOM 785 C C . TYR A 1 100 ? -10.396 -4.573 5.405 1.00 77.06 100 TYR A C 1
ATOM 787 O O . TYR A 1 100 ? -9.651 -5.393 5.943 1.00 77.06 100 TYR A O 1
ATOM 795 N N . GLU A 1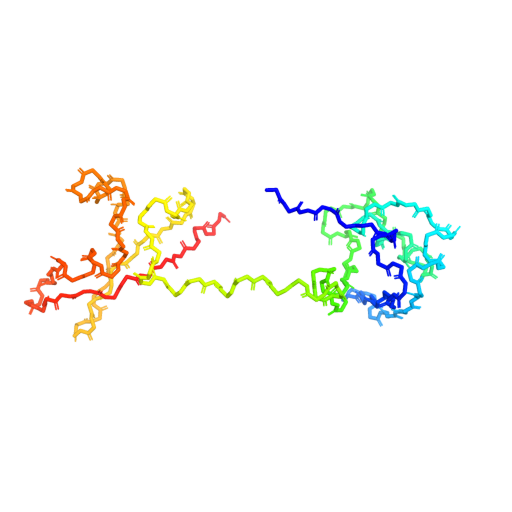 101 ? -10.554 -3.352 5.917 1.00 81.31 101 GLU A N 1
ATOM 796 C CA . GLU A 1 101 ? -9.994 -2.951 7.205 1.00 81.31 101 GLU A CA 1
ATOM 797 C C . GLU A 1 101 ? -10.984 -3.250 8.338 1.00 81.31 101 GLU A C 1
ATOM 799 O O . GLU A 1 101 ? -12.119 -2.771 8.345 1.00 81.31 101 GLU A O 1
ATOM 804 N N . ALA A 1 102 ? -10.538 -4.027 9.326 1.00 83.62 102 ALA A N 1
ATOM 805 C CA . ALA A 1 102 ? -11.269 -4.266 10.563 1.00 83.62 102 ALA 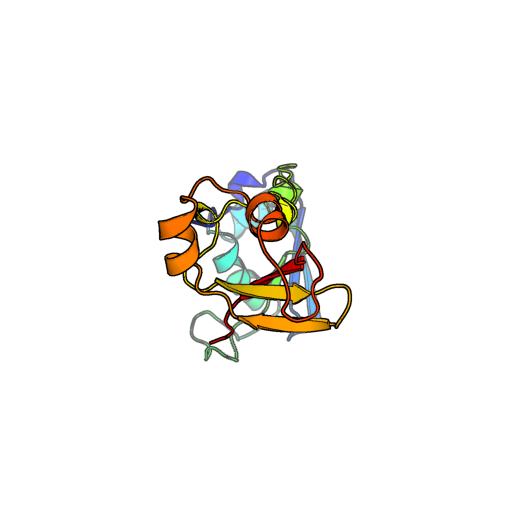A CA 1
ATOM 806 C C . ALA A 1 102 ? -10.871 -3.244 11.633 1.00 83.62 102 ALA A C 1
ATOM 808 O O . ALA A 1 102 ? -9.687 -2.952 11.830 1.00 83.62 102 ALA A O 1
ATOM 809 N N . LEU A 1 103 ? -11.867 -2.749 12.369 1.00 87.62 103 LEU A N 1
ATOM 810 C CA . LEU A 1 103 ? -11.685 -1.805 13.465 1.00 87.62 103 LEU A CA 1
ATOM 811 C C . LEU A 1 103 ? -11.786 -2.530 14.811 1.00 87.62 103 LEU A C 1
ATOM 813 O O . LEU A 1 103 ? -12.702 -3.321 15.041 1.00 87.62 103 LEU A O 1
ATOM 817 N N . PHE A 1 104 ? -10.865 -2.243 15.727 1.00 88.81 104 PHE A N 1
ATOM 818 C CA . PHE A 1 104 ? -10.891 -2.774 17.089 1.00 88.81 104 PHE A CA 1
ATOM 819 C C . PHE A 1 104 ? -10.818 -1.645 18.108 1.00 88.81 104 PHE A C 1
ATOM 821 O O . PHE A 1 104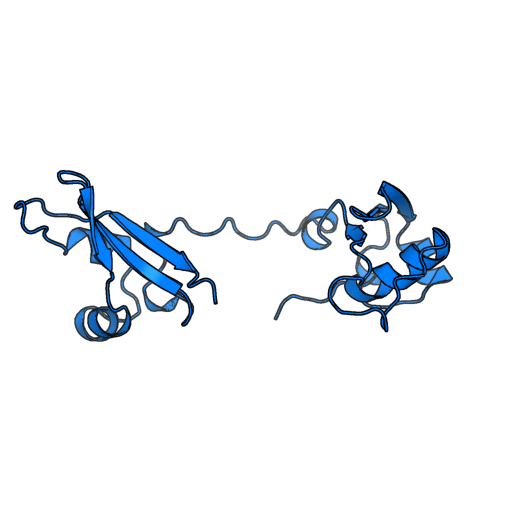 ? -9.989 -0.750 17.972 1.00 88.81 104 PHE A O 1
ATOM 828 N N . ALA A 1 105 ? -11.626 -1.731 19.164 1.00 90.06 105 ALA A N 1
ATOM 829 C CA . ALA A 1 105 ? -11.451 -0.919 20.362 1.00 90.06 105 ALA A CA 1
ATOM 830 C C . ALA A 1 105 ? -10.641 -1.688 21.392 1.00 90.06 105 ALA A C 1
ATOM 832 O O . ALA A 1 105 ? -10.962 -2.834 21.711 1.00 90.06 105 ALA A O 1
ATOM 833 N N . LEU A 1 106 ? -9.637 -1.023 21.948 1.00 90.50 106 LEU A N 1
ATOM 834 C CA . LEU A 1 106 ? -8.888 -1.457 23.114 1.00 90.50 106 LEU A CA 1
ATOM 835 C C . LEU A 1 106 ? -9.143 -0.478 24.259 1.00 90.50 106 LEU A C 1
ATOM 837 O O . LEU A 1 106 ? -8.945 0.726 24.115 1.00 90.50 106 LEU A O 1
ATOM 841 N N . CYS A 1 107 ? -9.565 -0.986 25.412 1.00 91.31 107 CYS A N 1
ATOM 842 C CA . CYS A 1 107 ? -9.605 -0.172 26.621 1.00 91.31 107 CYS A CA 1
ATOM 843 C C . CYS A 1 107 ? -8.187 -0.049 27.202 1.00 91.31 107 CYS A C 1
ATOM 845 O O . CYS A 1 107 ? -7.612 -1.084 27.527 1.00 91.31 107 CYS A O 1
ATOM 847 N N . PRO A 1 108 ? -7.640 1.162 27.399 1.00 87.88 108 PRO A N 1
ATOM 848 C CA . PRO A 1 108 ? -6.285 1.329 27.932 1.00 87.88 108 PRO A CA 1
ATOM 849 C C . PRO A 1 108 ? -6.165 0.925 29.409 1.00 87.88 108 PRO A C 1
ATOM 851 O O . PRO A 1 108 ? -5.076 0.616 29.869 1.00 87.88 108 PRO A O 1
ATOM 854 N N . GLN A 1 109 ? -7.276 0.903 30.155 1.00 89.50 109 GLN A N 1
ATOM 855 C CA . GLN A 1 109 ? -7.262 0.572 31.581 1.00 89.50 109 GLN A CA 1
ATOM 856 C C . GLN A 1 109 ? -7.310 -0.941 31.844 1.00 89.50 109 GLN A C 1
ATOM 858 O O . GLN A 1 109 ? -6.572 -1.451 32.676 1.00 89.50 109 GLN A O 1
ATOM 863 N N . CYS A 1 110 ? -8.203 -1.669 31.166 1.00 91.19 110 CYS A N 1
ATOM 864 C CA . CYS A 1 110 ? -8.403 -3.107 31.406 1.00 91.19 110 CYS A CA 1
ATOM 865 C C .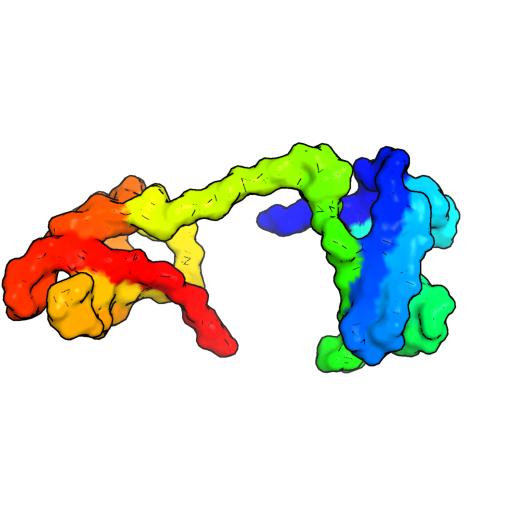 CYS A 1 110 ? -7.918 -3.995 30.254 1.00 91.19 110 CYS A C 1
ATOM 867 O O . CYS A 1 110 ? -8.188 -5.193 30.258 1.00 91.19 110 CYS A O 1
ATOM 869 N N . ASN A 1 111 ? -7.283 -3.407 29.232 1.00 88.50 111 ASN A N 1
ATOM 870 C CA . ASN A 1 111 ? -6.787 -4.073 28.021 1.00 88.50 111 ASN A CA 1
ATOM 871 C C . ASN A 1 111 ? -7.816 -4.940 27.280 1.00 88.50 111 ASN A C 1
ATOM 873 O O . ASN A 1 111 ? -7.474 -5.759 26.427 1.00 88.50 111 ASN A O 1
ATOM 877 N N . ARG A 1 112 ? -9.110 -4.742 27.552 1.00 87.62 112 ARG A N 1
ATOM 878 C CA . ARG A 1 112 ? -10.175 -5.460 26.862 1.00 87.62 112 ARG A CA 1
ATOM 879 C C . ARG A 1 112 ? -10.246 -4.989 25.415 1.00 87.62 112 ARG A C 1
ATOM 881 O O . ARG A 1 112 ? -10.446 -3.800 25.160 1.00 87.62 112 ARG A O 1
ATOM 888 N N . ARG A 1 113 ? -10.128 -5.939 24.490 1.00 89.56 113 ARG A N 1
ATOM 889 C CA . ARG A 1 113 ? -10.245 -5.721 23.048 1.00 89.56 113 ARG A CA 1
ATOM 890 C C . ARG A 1 113 ? -11.610 -6.182 22.548 1.00 89.56 113 ARG A C 1
ATOM 892 O O . ARG A 1 113 ? -12.058 -7.268 22.904 1.00 89.56 113 ARG A O 1
ATOM 899 N N . LYS A 1 114 ? -12.255 -5.385 21.697 1.00 88.81 114 LYS A N 1
ATOM 900 C CA . LYS A 1 114 ? -13.503 -5.759 21.024 1.00 88.81 114 LYS A CA 1
ATOM 901 C C . LYS A 1 114 ? -13.445 -5.372 19.543 1.00 88.81 114 LYS A C 1
ATOM 903 O O . LYS A 1 114 ? -13.042 -4.244 19.254 1.00 88.81 114 LYS A O 1
ATOM 908 N N . PRO A 1 115 ? -13.830 -6.261 18.610 1.00 88.12 115 PRO A N 1
ATOM 909 C CA . PRO A 1 115 ? -14.078 -5.853 17.234 1.00 88.12 115 PRO A CA 1
ATOM 910 C C . PRO A 1 115 ? -15.262 -4.884 17.190 1.00 88.12 115 PRO A C 1
ATOM 912 O O . PRO A 1 115 ? -16.215 -5.004 17.968 1.00 88.12 115 PRO A O 1
ATOM 915 N N . ILE A 1 116 ? -15.176 -3.913 16.294 1.00 87.62 116 ILE A N 1
ATOM 916 C CA . ILE A 1 116 ? -16.206 -2.912 16.070 1.00 87.62 116 ILE A CA 1
ATOM 917 C C . ILE A 1 116 ? -16.711 -3.053 14.643 1.00 87.62 116 ILE A C 1
ATOM 919 O O . ILE A 1 116 ? -15.924 -3.066 13.697 1.00 87.62 116 ILE A O 1
ATOM 923 N N . ASP A 1 117 ? -18.032 -3.079 14.496 1.00 85.88 117 ASP A N 1
ATOM 924 C CA . ASP A 1 117 ? -18.661 -2.949 13.193 1.00 85.88 117 ASP A CA 1
ATOM 925 C C . ASP A 1 117 ? -18.595 -1.489 12.724 1.00 85.88 117 ASP A C 1
ATOM 927 O O . ASP A 1 117 ? -19.245 -0.588 13.267 1.00 85.88 117 ASP A O 1
ATOM 931 N N . ARG A 1 118 ? -17.778 -1.258 11.695 1.00 83.50 118 ARG A N 1
ATOM 932 C CA . ARG A 1 118 ? -17.611 0.058 11.080 1.00 83.50 118 ARG A CA 1
ATOM 933 C C . ARG A 1 118 ? -18.932 0.615 10.551 1.00 83.50 118 ARG A C 1
ATOM 935 O O . ARG A 1 118 ? -19.186 1.804 10.712 1.00 83.50 118 ARG A O 1
ATOM 942 N N . TRP A 1 119 ? -19.752 -0.209 9.905 1.00 83.00 119 TRP A N 1
ATOM 943 C CA . TRP A 1 119 ? -21.001 0.213 9.273 1.00 83.00 119 TRP A CA 1
ATOM 944 C C . TRP A 1 119 ? -22.053 0.590 10.308 1.00 83.00 119 TRP A C 1
ATOM 946 O O . TRP A 1 119 ? -22.822 1.529 10.103 1.00 83.00 119 TRP A O 1
ATOM 956 N N . GLU A 1 120 ? -22.090 -0.118 11.435 1.00 86.00 120 GLU A N 1
ATOM 957 C CA . GLU A 1 120 ? -22.951 0.240 12.558 1.00 86.00 120 GLU A CA 1
ATOM 958 C C . GLU A 1 120 ? -22.566 1.604 13.150 1.00 86.00 120 GLU A C 1
ATOM 960 O O . GLU A 1 120 ? -23.438 2.450 13.356 1.00 86.00 120 GLU A O 1
ATOM 965 N N . ILE A 1 121 ? -21.270 1.861 13.365 1.00 85.88 121 ILE A N 1
ATOM 966 C CA . ILE A 1 121 ? -20.811 3.160 13.883 1.00 85.88 121 ILE A CA 1
ATOM 967 C C . ILE A 1 121 ? -21.005 4.278 12.858 1.00 85.88 121 ILE A C 1
ATOM 969 O O . ILE A 1 121 ? -21.486 5.351 13.220 1.00 85.88 121 ILE A O 1
ATOM 973 N N . GLN A 1 122 ? -20.697 4.037 11.581 1.00 86.44 122 GLN A N 1
ATOM 974 C CA . GLN A 1 122 ? -20.923 5.014 10.514 1.00 86.44 122 GLN A CA 1
ATOM 975 C C . GLN A 1 122 ? -22.389 5.444 10.430 1.00 86.44 122 GLN A C 1
ATOM 977 O O . GLN A 1 122 ? -22.653 6.620 10.202 1.00 86.44 122 GLN A O 1
ATOM 982 N N . ARG A 1 123 ? -23.343 4.526 10.641 1.00 85.38 123 ARG A N 1
ATOM 983 C CA . ARG A 1 123 ? -24.776 4.863 10.678 1.00 85.38 123 ARG A CA 1
ATOM 984 C C . ARG A 1 123 ? -25.157 5.734 11.876 1.00 85.38 123 ARG A C 1
ATOM 986 O O . ARG A 1 123 ? -26.078 6.529 11.758 1.00 85.38 123 ARG A O 1
ATOM 993 N N . LYS A 1 124 ? -24.467 5.588 13.011 1.00 85.69 124 LYS A N 1
ATOM 994 C CA . LYS A 1 124 ? -24.763 6.324 14.252 1.00 85.69 124 LYS A CA 1
ATOM 995 C C . LYS A 1 124 ? -24.116 7.710 14.309 1.00 85.69 124 LYS A C 1
ATOM 997 O O . LYS A 1 124 ? -24.742 8.638 14.798 1.00 85.69 124 LYS A O 1
AT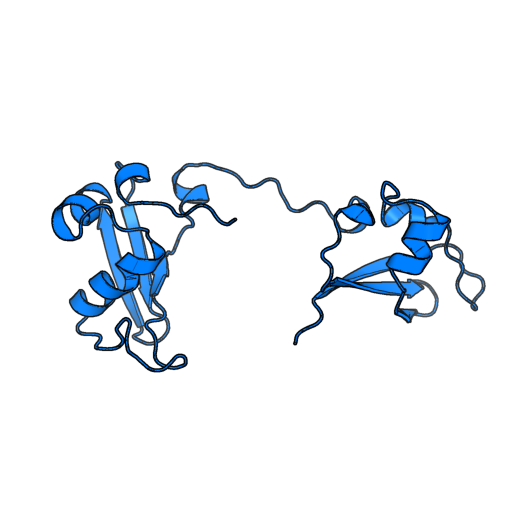OM 1002 N N . ILE A 1 125 ? -22.867 7.837 13.856 1.00 83.81 125 ILE A N 1
ATOM 1003 C CA . ILE A 1 125 ? -22.025 9.037 14.071 1.00 83.81 125 ILE A CA 1
ATOM 1004 C C . ILE A 1 125 ? -21.691 9.743 12.741 1.00 83.81 125 ILE A C 1
ATOM 1006 O O . ILE A 1 125 ? -21.217 10.874 12.721 1.00 83.81 125 ILE A O 1
ATOM 1010 N N . GLY A 1 126 ? -21.976 9.104 11.604 1.00 84.69 126 GLY A N 1
ATOM 1011 C CA . GLY A 1 126 ? -21.677 9.630 10.276 1.00 84.69 126 GLY A CA 1
ATOM 1012 C C . GLY A 1 126 ? -20.270 9.279 9.784 1.00 84.69 126 GLY A C 1
ATOM 1013 O O . GLY A 1 126 ? -19.372 8.919 10.544 1.00 84.69 126 GLY A O 1
ATOM 1014 N N . LYS A 1 127 ? -20.067 9.371 8.464 1.00 84.94 127 LYS A N 1
ATOM 1015 C CA . LYS A 1 127 ? -18.809 8.978 7.795 1.00 84.94 127 LYS A CA 1
ATOM 1016 C C . LYS A 1 127 ? -17.654 9.959 8.026 1.00 84.94 127 LYS A C 1
ATOM 1018 O O . LYS A 1 127 ? -16.501 9.546 7.946 1.00 84.94 127 LYS A O 1
ATOM 1023 N N . ALA A 1 128 ? -17.967 11.224 8.308 1.00 85.38 128 ALA A N 1
ATOM 1024 C CA . ALA A 1 128 ? -16.989 12.289 8.535 1.00 85.38 128 ALA A CA 1
ATOM 1025 C C . ALA A 1 128 ? -16.383 12.270 9.950 1.00 85.38 128 ALA A C 1
ATOM 1027 O O . ALA A 1 128 ? -15.423 12.988 10.213 1.00 85.38 128 ALA A O 1
ATOM 1028 N N . ALA A 1 129 ? -16.921 11.456 10.865 1.00 84.94 129 ALA A N 1
ATOM 1029 C CA . ALA A 1 129 ? -16.386 11.344 12.213 1.00 84.94 129 ALA A CA 1
ATOM 1030 C C . ALA A 1 129 ? -14.988 10.708 12.195 1.00 84.94 129 ALA A C 1
ATOM 1032 O O . ALA A 1 129 ? -14.774 9.661 11.574 1.00 84.94 129 ALA A O 1
ATOM 1033 N N . THR A 1 130 ? -14.048 11.337 12.901 1.00 87.38 130 THR A N 1
ATOM 1034 C CA . THR A 1 130 ? -12.688 10.821 13.089 1.00 87.38 130 THR A CA 1
ATOM 1035 C C . THR A 1 130 ? -12.678 9.651 14.065 1.00 87.38 130 THR A C 1
ATOM 1037 O O . THR A 1 130 ? -13.507 9.571 14.978 1.00 87.38 130 THR A O 1
ATOM 1040 N N . LEU A 1 131 ? -11.715 8.743 13.917 1.00 86.12 131 LEU A N 1
ATOM 1041 C CA . LEU A 1 131 ? -11.524 7.645 14.861 1.00 86.12 131 LEU A CA 1
ATOM 1042 C C . LEU A 1 131 ? -11.258 8.164 16.283 1.00 86.12 131 LEU A C 1
ATOM 1044 O O . LEU A 1 131 ? -11.770 7.585 17.237 1.00 86.12 131 LEU A O 1
ATOM 1048 N N . GLY A 1 132 ? -10.553 9.288 16.444 1.00 84.88 132 GLY A N 1
ATOM 1049 C CA . GLY A 1 132 ? -10.373 9.944 17.743 1.00 84.88 132 GLY A CA 1
ATOM 1050 C C . GLY A 1 132 ? -11.689 10.400 18.387 1.00 84.88 132 GLY A C 1
ATOM 1051 O O . GLY A 1 132 ? -11.905 10.187 19.581 1.00 84.88 132 GLY A O 1
ATOM 1052 N N . HIS A 1 133 ? -12.614 10.958 17.601 1.00 86.62 133 HIS A N 1
ATOM 1053 C CA . HIS A 1 133 ? -13.932 11.345 18.105 1.00 86.62 133 HIS A CA 1
ATOM 1054 C C . HIS A 1 133 ? -14.755 10.120 18.530 1.00 86.62 133 HIS A C 1
ATOM 1056 O O . HIS A 1 133 ? -15.303 10.082 19.632 1.00 86.62 133 HIS A O 1
ATOM 1062 N N . VAL A 1 134 ? -14.773 9.076 17.696 1.00 87.75 134 VAL A N 1
ATOM 1063 C CA . VAL A 1 134 ? -15.450 7.807 18.008 1.00 87.75 134 VAL A CA 1
ATOM 1064 C C . VAL A 1 134 ? -14.878 7.190 19.286 1.00 87.75 134 VAL A C 1
ATOM 1066 O O . VAL A 1 134 ? -15.637 6.790 20.166 1.00 87.75 134 VAL A O 1
ATOM 1069 N N . ALA A 1 135 ? -13.549 7.149 19.411 1.00 88.12 135 ALA A N 1
ATOM 1070 C CA . ALA A 1 135 ? -12.828 6.677 20.588 1.00 88.12 135 ALA A CA 1
ATOM 1071 C C . ALA A 1 135 ? -13.289 7.370 21.877 1.00 88.12 135 ALA A C 1
ATOM 1073 O O . ALA A 1 135 ? -13.552 6.687 22.868 1.00 88.12 135 ALA A O 1
ATOM 1074 N N . GLY A 1 136 ? -13.408 8.702 21.860 1.00 87.44 136 GLY A N 1
ATOM 1075 C CA . GLY A 1 136 ? -13.818 9.499 23.019 1.00 87.44 136 GLY A CA 1
ATOM 1076 C C . GLY A 1 136 ? -15.251 9.226 23.489 1.00 87.44 136 GLY A C 1
ATOM 1077 O O . GLY A 1 136 ? -15.535 9.316 24.683 1.00 87.44 136 GLY A O 1
ATOM 1078 N N . LEU A 1 137 ? -16.142 8.830 22.575 1.00 87.56 137 LEU A N 1
ATOM 1079 C CA . LEU A 1 137 ? -17.537 8.493 22.883 1.00 87.56 137 LEU A CA 1
ATOM 1080 C C . LEU A 1 137 ? -17.707 7.080 23.463 1.00 87.56 137 LEU A C 1
ATOM 1082 O O . LEU A 1 137 ? -18.758 6.758 24.023 1.00 87.56 137 LEU A O 1
ATOM 1086 N N . MET A 1 138 ? -16.698 6.214 23.342 1.00 87.19 138 MET A N 1
ATOM 1087 C CA . MET A 1 138 ? -16.787 4.840 23.828 1.00 87.19 138 MET A CA 1
ATOM 1088 C C . MET A 1 138 ? -16.627 4.749 25.343 1.00 87.19 138 MET A C 1
ATOM 1090 O O . MET A 1 138 ? -15.827 5.451 25.962 1.00 87.19 138 MET A O 1
ATOM 1094 N N . ARG A 1 139 ? -17.343 3.798 25.947 1.00 90.38 139 ARG A N 1
ATOM 1095 C CA . ARG A 1 139 ? -17.182 3.444 27.357 1.00 90.38 139 ARG A CA 1
ATOM 1096 C C . ARG A 1 139 ? -16.957 1.950 27.506 1.00 90.38 139 ARG A C 1
ATOM 1098 O O . ARG A 1 139 ? -17.736 1.136 27.010 1.00 90.38 139 ARG A O 1
ATOM 1105 N N . CYS A 1 140 ? -15.887 1.584 28.199 1.00 90.56 140 CYS A N 1
ATOM 1106 C CA . CYS A 1 140 ? -15.625 0.193 28.523 1.00 90.56 140 CYS A CA 1
ATOM 1107 C C . CYS A 1 140 ? -16.539 -0.275 29.663 1.00 90.56 140 CYS A C 1
ATOM 1109 O O . CYS A 1 140 ? -16.902 0.496 30.549 1.00 90.56 140 CYS A O 1
ATOM 1111 N N . LYS A 1 141 ? -16.834 -1.579 29.703 1.00 89.25 141 LYS A N 1
ATOM 1112 C CA . LYS A 1 141 ? -17.534 -2.219 30.830 1.00 89.25 141 LYS A CA 1
ATOM 1113 C C . LYS A 1 141 ? -16.800 -2.064 32.172 1.00 89.25 141 LYS A C 1
ATOM 1115 O O . LYS A 1 141 ? -17.437 -2.200 33.202 1.00 89.25 141 LYS A O 1
ATOM 1120 N N . CYS A 1 142 ? -15.491 -1.787 32.174 1.00 88.12 142 CYS A N 1
ATOM 1121 C CA . CYS A 1 142 ? -14.752 -1.470 33.404 1.00 88.12 142 CYS A CA 1
ATOM 1122 C C . CYS A 1 142 ? -15.041 -0.056 33.942 1.00 88.12 142 CYS A C 1
ATOM 1124 O O . CYS A 1 142 ? -14.506 0.319 34.975 1.00 88.12 142 CYS A O 1
ATOM 1126 N N . GLY A 1 143 ? -15.849 0.743 33.236 1.00 87.00 143 GLY A N 1
ATOM 1127 C CA . GLY A 1 143 ? -16.227 2.099 33.630 1.00 87.00 143 GLY A CA 1
ATOM 1128 C C . GLY A 1 143 ? -15.416 3.205 32.953 1.00 87.00 143 GLY A C 1
ATOM 1129 O O . GLY A 1 143 ? -15.922 4.328 32.879 1.00 87.00 143 GLY A O 1
ATOM 1130 N N . HIS A 1 144 ? -14.235 2.893 32.402 1.00 89.31 144 HIS A N 1
ATOM 1131 C CA . HIS A 1 144 ? -13.360 3.852 31.718 1.00 89.31 144 HIS A CA 1
ATOM 1132 C C . HIS A 1 144 ? -14.009 4.430 30.452 1.00 89.31 144 HIS A C 1
ATOM 1134 O O . HIS A 1 144 ? -14.540 3.684 29.622 1.00 89.31 144 HIS A O 1
ATOM 1140 N N . LYS A 1 145 ? -13.956 5.759 30.317 1.00 89.50 145 LYS A N 1
ATOM 1141 C CA . LYS A 1 145 ? -14.367 6.493 29.114 1.00 89.50 145 LYS A CA 1
ATOM 1142 C C . LYS A 1 145 ? -13.160 6.661 28.197 1.00 89.50 145 LYS A C 1
ATOM 1144 O O . LYS A 1 145 ? -12.083 6.987 28.679 1.00 89.50 145 LYS A O 1
ATOM 1149 N N . GLY A 1 146 ? -13.358 6.474 26.901 1.00 86.75 146 GLY A N 1
ATOM 1150 C CA . GLY A 1 146 ? -12.281 6.461 25.924 1.00 86.75 146 GLY A CA 1
ATOM 1151 C C . GLY A 1 146 ? -11.833 5.043 25.574 1.00 86.75 146 GLY A C 1
ATOM 1152 O O . GLY A 1 146 ? -11.741 4.150 26.423 1.00 86.75 146 GLY A O 1
ATOM 1153 N N . ALA A 1 147 ? -11.545 4.833 24.294 1.00 88.19 147 ALA A N 1
ATOM 1154 C CA . ALA A 1 147 ? -10.921 3.621 23.782 1.00 88.19 147 ALA A CA 1
ATOM 1155 C C . ALA A 1 147 ? -9.794 3.984 22.814 1.00 88.19 147 ALA A C 1
ATOM 1157 O O . ALA A 1 147 ? -9.876 4.971 22.095 1.00 88.19 147 ALA A O 1
ATOM 1158 N N . ARG A 1 148 ? -8.755 3.157 22.739 1.00 86.69 148 ARG A N 1
ATOM 1159 C CA . ARG A 1 148 ? -7.782 3.222 21.651 1.00 86.69 148 ARG A CA 1
ATOM 1160 C C . ARG A 1 148 ? -8.338 2.434 20.473 1.00 86.69 148 ARG A C 1
ATOM 1162 O O . ARG A 1 148 ? -8.521 1.220 20.581 1.00 86.69 148 ARG A O 1
ATOM 1169 N N . LEU A 1 149 ? -8.631 3.120 19.373 1.00 86.56 149 LEU A N 1
ATOM 1170 C CA . LEU A 1 149 ? -9.030 2.465 18.132 1.00 86.56 149 LEU A CA 1
ATOM 1171 C C . LEU A 1 149 ? -7.794 2.035 17.350 1.00 86.56 149 LEU A C 1
ATOM 1173 O O . LEU A 1 149 ? -6.806 2.761 17.285 1.00 86.56 149 LEU A O 1
ATOM 1177 N N . MET A 1 150 ? -7.854 0.830 16.796 1.00 83.44 150 MET A N 1
ATOM 1178 C CA . MET A 1 150 ? -6.796 0.249 15.979 1.00 83.44 150 MET A CA 1
ATOM 1179 C C . MET A 1 150 ? -7.408 -0.273 14.690 1.00 83.44 150 MET A C 1
ATOM 1181 O O . MET A 1 150 ? -8.417 -0.989 14.728 1.00 83.44 150 MET A O 1
ATOM 1185 N N . VAL A 1 151 ? -6.776 0.060 13.570 1.00 84.50 151 VAL A N 1
ATOM 1186 C CA . VAL A 1 151 ? -7.141 -0.445 12.250 1.00 84.50 151 VAL A CA 1
ATOM 1187 C C . VAL A 1 151 ? -6.229 -1.621 11.920 1.00 84.50 151 VAL A C 1
ATOM 1189 O O . VAL A 1 151 ? -5.015 -1.549 12.096 1.00 84.50 151 VAL A O 1
ATOM 1192 N N . ARG A 1 152 ? -6.801 -2.741 11.476 1.00 78.75 152 ARG A N 1
ATOM 1193 C CA . ARG A 1 152 ? -6.024 -3.897 11.020 1.00 78.75 152 ARG A CA 1
ATOM 1194 C C . ARG A 1 152 ? -6.548 -4.364 9.674 1.00 78.75 152 ARG A C 1
ATOM 1196 O O . ARG A 1 152 ? -7.756 -4.513 9.502 1.00 78.75 152 ARG A O 1
ATOM 1203 N N . HIS A 1 153 ? -5.649 -4.652 8.742 1.00 75.38 153 HIS A N 1
ATOM 1204 C CA . HIS A 1 153 ? -6.026 -5.346 7.517 1.00 75.38 153 HIS A CA 1
ATOM 1205 C C . HIS A 1 153 ? -6.482 -6.763 7.868 1.00 75.38 153 HIS A C 1
ATOM 1207 O O . HIS A 1 153 ? -5.771 -7.491 8.567 1.00 75.38 153 HIS A O 1
ATOM 1213 N N . LEU A 1 154 ? -7.677 -7.141 7.416 1.00 63.28 154 LEU A N 1
ATOM 1214 C CA . LEU A 1 154 ? -8.089 -8.537 7.415 1.00 63.28 154 LEU A CA 1
ATOM 1215 C C . LEU A 1 154 ? -7.202 -9.247 6.392 1.00 63.28 154 LEU A C 1
ATOM 1217 O O . LEU A 1 154 ? -7.409 -9.123 5.187 1.00 63.28 154 LEU A O 1
ATOM 1221 N N . SER A 1 155 ? -6.153 -9.910 6.875 1.00 47.78 155 SER A N 1
ATOM 1222 C CA . SER A 1 155 ? -5.369 -10.842 6.071 1.00 47.78 155 SER A CA 1
ATOM 1223 C C . SER A 1 155 ? -6.332 -11.914 5.566 1.00 47.78 155 SER A C 1
ATOM 1225 O O . SER A 1 155 ? -6.995 -12.559 6.380 1.00 47.78 155 SER A O 1
ATOM 1227 N N . ARG A 1 156 ? -6.471 -12.014 4.244 1.00 45.19 156 ARG A N 1
ATOM 1228 C CA . ARG A 1 156 ? -7.236 -13.074 3.589 1.00 45.19 156 ARG A CA 1
ATOM 1229 C C . ARG A 1 156 ? -6.459 -14.381 3.641 1.00 45.19 156 ARG A C 1
ATOM 1231 O O . ARG A 1 156 ? -5.216 -14.303 3.523 1.00 45.19 156 ARG A O 1
#